Protein AF-X1JJC3-F1 (afdb_monomer)

Structure (mmCIF, N/CA/C/O backbone):
data_AF-X1JJC3-F1
#
_entry.id   AF-X1JJC3-F1
#
loop_
_atom_site.group_PDB
_atom_site.id
_atom_site.type_symbol
_atom_site.label_atom_id
_atom_site.label_alt_id
_atom_site.label_comp_id
_atom_site.label_asym_id
_atom_site.label_entity_id
_atom_site.label_seq_id
_atom_site.pdbx_PDB_ins_code
_atom_site.Cartn_x
_atom_site.Cartn_y
_atom_site.Cartn_z
_atom_site.occupancy
_atom_site.B_iso_or_equiv
_atom_site.auth_seq_id
_atom_site.auth_comp_id
_ato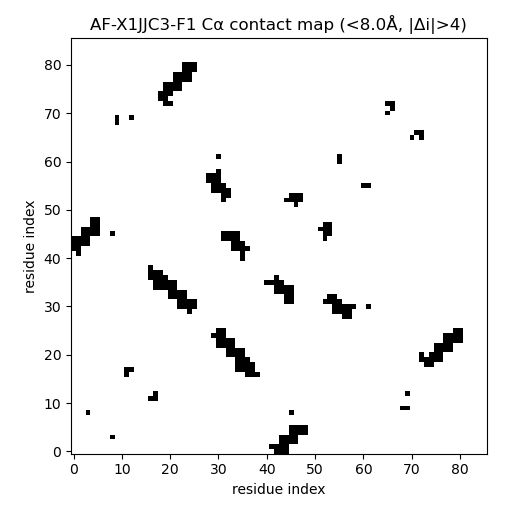m_site.auth_asym_id
_atom_site.auth_atom_id
_atom_site.pdbx_PDB_model_num
ATOM 1 N N . MET A 1 1 ? 13.120 3.296 9.971 1.00 68.88 1 MET A N 1
ATOM 2 C CA . MET A 1 1 ? 12.101 2.718 9.075 1.00 68.88 1 MET A CA 1
ATOM 3 C C . MET A 1 1 ? 12.071 3.565 7.820 1.00 68.88 1 MET A C 1
ATOM 5 O O . MET A 1 1 ? 11.934 4.778 7.946 1.00 68.88 1 MET A O 1
ATOM 9 N N . ASP A 1 2 ? 12.281 2.958 6.655 1.00 92.06 2 ASP A N 1
ATOM 10 C CA . ASP A 1 2 ? 12.295 3.682 5.383 1.00 92.06 2 ASP A CA 1
ATOM 11 C C . ASP A 1 2 ? 10.879 4.087 4.971 1.00 92.06 2 ASP A C 1
ATOM 13 O O . ASP A 1 2 ? 9.889 3.482 5.395 1.00 92.06 2 ASP A O 1
ATOM 17 N N . THR A 1 3 ? 10.772 5.136 4.151 1.00 96.00 3 THR A N 1
ATOM 18 C CA . THR A 1 3 ? 9.477 5.684 3.724 1.00 96.00 3 THR A CA 1
ATOM 19 C C . THR A 1 3 ? 9.429 5.928 2.219 1.00 96.00 3 THR A C 1
ATOM 21 O O . THR A 1 3 ? 10.447 6.225 1.595 1.00 96.00 3 THR A O 1
ATOM 24 N N . ILE A 1 4 ? 8.236 5.820 1.635 1.00 95.88 4 ILE A N 1
ATOM 25 C CA . ILE A 1 4 ? 7.975 6.106 0.220 1.00 95.88 4 ILE A CA 1
ATOM 26 C C . ILE A 1 4 ? 6.694 6.920 0.090 1.00 95.88 4 ILE A C 1
ATOM 28 O O . ILE A 1 4 ? 5.736 6.707 0.827 1.00 95.88 4 ILE A O 1
ATOM 32 N N . ASN A 1 5 ? 6.674 7.874 -0.837 1.00 95.81 5 ASN A N 1
ATOM 33 C CA . ASN A 1 5 ? 5.457 8.610 -1.166 1.00 95.81 5 ASN A CA 1
ATOM 34 C C . ASN A 1 5 ? 4.681 7.919 -2.299 1.00 95.81 5 ASN A C 1
ATOM 36 O O . ASN A 1 5 ? 5.183 7.021 -2.971 1.00 95.81 5 ASN A O 1
ATOM 40 N N . GLU A 1 6 ? 3.455 8.370 -2.537 1.00 93.19 6 GLU A N 1
ATOM 41 C CA . GLU A 1 6 ? 2.535 7.755 -3.503 1.00 93.19 6 GLU A CA 1
ATOM 42 C C . GLU A 1 6 ? 3.055 7.769 -4.941 1.00 93.19 6 GLU A C 1
ATOM 44 O O . GLU A 1 6 ? 2.881 6.787 -5.661 1.00 93.19 6 GLU A O 1
ATOM 49 N N . VAL A 1 7 ? 3.716 8.860 -5.345 1.00 93.56 7 VAL A N 1
ATOM 50 C CA . VAL A 1 7 ? 4.261 9.029 -6.699 1.00 93.56 7 VAL A CA 1
ATOM 51 C C . VAL A 1 7 ? 5.367 8.008 -6.943 1.00 93.56 7 VAL A C 1
ATOM 53 O O . VAL A 1 7 ? 5.309 7.254 -7.911 1.00 93.56 7 VAL A O 1
ATOM 56 N N . ALA A 1 8 ? 6.327 7.932 -6.021 1.00 94.44 8 ALA A N 1
ATOM 57 C CA . ALA A 1 8 ? 7.426 6.983 -6.104 1.00 94.44 8 ALA A CA 1
ATOM 58 C C . ALA A 1 8 ? 6.918 5.538 -6.020 1.00 94.44 8 ALA A C 1
ATOM 60 O O . ALA A 1 8 ? 7.367 4.688 -6.781 1.00 94.44 8 ALA A O 1
ATOM 61 N N . LEU A 1 9 ? 5.955 5.241 -5.143 1.00 94.44 9 LEU A N 1
ATOM 62 C CA . LEU A 1 9 ? 5.388 3.896 -5.036 1.00 94.44 9 LEU A CA 1
ATOM 63 C C . LEU A 1 9 ? 4.705 3.466 -6.341 1.00 94.44 9 LEU A C 1
ATOM 65 O O . LEU A 1 9 ? 4.929 2.349 -6.801 1.00 94.44 9 LEU A O 1
ATOM 69 N N . LYS A 1 10 ? 3.939 4.361 -6.974 1.00 92.56 10 LYS A N 1
ATOM 70 C CA . LYS A 1 10 ? 3.296 4.091 -8.267 1.00 92.56 10 LYS A CA 1
ATOM 71 C C . LYS A 1 10 ? 4.317 3.828 -9.376 1.00 92.56 10 LYS A C 1
ATOM 73 O O . LYS A 1 10 ? 4.147 2.903 -10.169 1.00 92.56 10 LYS A O 1
ATOM 78 N N . GLU A 1 11 ? 5.402 4.596 -9.406 1.00 94.12 11 GLU A N 1
ATOM 79 C CA . GLU A 1 11 ? 6.509 4.369 -10.338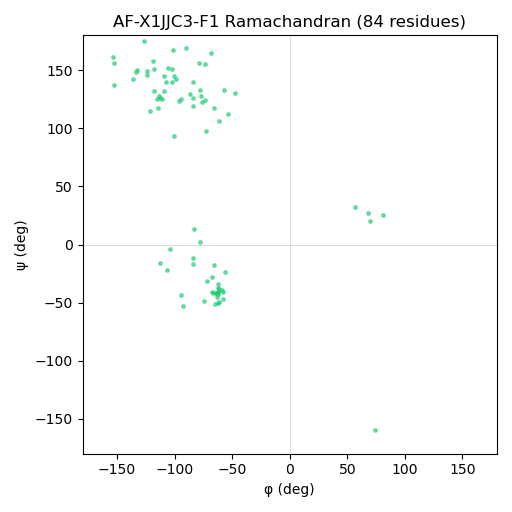 1.00 94.12 11 GLU A CA 1
ATOM 80 C C . GLU A 1 11 ? 7.151 2.990 -10.117 1.00 94.12 11 GLU A C 1
ATOM 82 O O . GLU A 1 11 ? 7.270 2.200 -11.052 1.00 94.12 11 GLU A O 1
ATOM 87 N N . ARG A 1 12 ? 7.495 2.642 -8.868 1.00 92.44 12 ARG A N 1
ATOM 88 C CA . ARG A 1 12 ? 8.095 1.335 -8.538 1.00 92.44 12 ARG A CA 1
ATOM 89 C C . ARG A 1 12 ? 7.174 0.165 -8.861 1.00 92.44 12 ARG A C 1
ATOM 91 O O . ARG A 1 12 ? 7.649 -0.870 -9.321 1.00 92.44 12 ARG A O 1
ATOM 98 N N . GLN A 1 13 ? 5.875 0.331 -8.649 1.00 91.19 13 GLN A N 1
ATOM 99 C CA . GLN A 1 13 ? 4.878 -0.671 -8.999 1.00 91.19 13 GLN A CA 1
ATOM 100 C C . GLN A 1 13 ? 4.781 -0.860 -10.521 1.00 91.19 13 GLN A C 1
ATOM 102 O O . GLN A 1 13 ? 4.787 -1.996 -10.986 1.00 91.19 13 GLN A O 1
ATOM 107 N N . THR A 1 14 ? 4.809 0.228 -11.296 1.00 91.25 14 THR A N 1
ATOM 108 C CA . THR A 1 14 ? 4.824 0.176 -12.773 1.00 91.25 14 THR A CA 1
ATOM 109 C C . THR A 1 14 ? 6.072 -0.536 -13.307 1.00 91.25 14 THR A C 1
ATOM 111 O O . THR A 1 14 ? 6.007 -1.254 -14.299 1.00 91.25 14 THR A O 1
ATOM 114 N N . LEU A 1 15 ? 7.204 -0.391 -12.615 1.00 92.62 15 LEU A N 1
ATOM 115 C CA . LEU A 1 15 ? 8.459 -1.083 -12.925 1.00 92.62 15 LEU A CA 1
ATOM 116 C C . LEU A 1 15 ? 8.498 -2.550 -12.451 1.00 92.62 15 LEU A C 1
ATOM 118 O O . LEU A 1 15 ? 9.534 -3.199 -12.580 1.00 92.62 15 LEU A O 1
ATOM 122 N N . GLY A 1 16 ? 7.415 -3.076 -11.868 1.00 90.12 16 GLY A N 1
ATOM 123 C CA . GLY A 1 16 ? 7.355 -4.454 -11.368 1.00 90.12 16 GLY A CA 1
ATOM 124 C C . GLY A 1 16 ? 8.228 -4.712 -10.135 1.00 90.12 16 GLY A C 1
ATOM 125 O O . GLY A 1 16 ? 8.574 -5.856 -9.852 1.00 90.12 16 GLY A O 1
ATOM 126 N N . ALA A 1 17 ? 8.615 -3.665 -9.400 1.00 92.56 17 ALA A N 1
ATOM 127 C CA . ALA A 1 17 ? 9.478 -3.800 -8.227 1.00 92.56 17 ALA A CA 1
ATOM 128 C C . ALA A 1 17 ? 8.712 -4.157 -6.942 1.00 92.56 17 ALA A C 1
ATOM 130 O O . ALA A 1 17 ? 9.335 -4.582 -5.969 1.00 92.56 17 ALA A O 1
ATOM 131 N N . LEU A 1 18 ? 7.387 -3.970 -6.921 1.00 92.31 18 LEU A N 1
ATOM 132 C CA . LEU A 1 18 ? 6.530 -4.258 -5.770 1.00 92.31 18 LEU A CA 1
ATOM 133 C C . LEU A 1 18 ? 6.286 -5.768 -5.639 1.00 92.31 18 LEU A C 1
ATOM 135 O O . LEU A 1 18 ? 5.744 -6.389 -6.547 1.00 92.31 18 LEU A O 1
ATOM 139 N N . VAL A 1 19 ? 6.642 -6.337 -4.487 1.00 91.69 19 VAL A N 1
ATOM 140 C CA . VAL A 1 19 ? 6.453 -7.764 -4.177 1.00 91.69 19 VAL A CA 1
ATOM 141 C C . VAL A 1 19 ? 5.120 -7.992 -3.470 1.00 91.69 19 VAL A C 1
ATOM 143 O O . VAL A 1 19 ? 4.325 -8.824 -3.895 1.00 91.69 19 VAL A O 1
ATOM 146 N N . TYR A 1 20 ? 4.867 -7.254 -2.387 1.00 91.88 20 TYR A N 1
ATOM 147 C CA . TYR A 1 20 ? 3.625 -7.351 -1.624 1.00 91.88 20 TYR A CA 1
ATOM 148 C C . TYR A 1 20 ? 3.307 -6.051 -0.886 1.00 91.88 20 TYR A C 1
ATOM 150 O O . TYR A 1 20 ? 4.193 -5.228 -0.615 1.00 91.88 20 TYR A O 1
ATOM 158 N N . PHE A 1 21 ? 2.039 -5.919 -0.501 1.00 93.88 21 PHE A N 1
ATOM 159 C CA . PHE A 1 21 ? 1.594 -4.949 0.490 1.00 93.88 21 PHE A CA 1
ATOM 160 C C . PHE A 1 21 ? 1.356 -5.624 1.840 1.00 93.88 21 PHE A C 1
ATOM 162 O O . PHE A 1 21 ? 0.823 -6.731 1.926 1.00 93.88 21 PHE A O 1
ATOM 169 N N . ARG A 1 22 ? 1.747 -4.938 2.911 1.00 93.50 22 ARG A N 1
ATOM 170 C CA . ARG A 1 22 ? 1.386 -5.287 4.278 1.00 93.50 22 ARG A CA 1
ATOM 171 C C . ARG A 1 22 ? 0.522 -4.181 4.856 1.00 93.50 22 ARG A C 1
ATOM 173 O O . ARG A 1 22 ? 0.930 -3.026 4.896 1.00 93.50 22 ARG A O 1
ATOM 180 N N . VAL A 1 23 ? -0.647 -4.564 5.334 1.00 93.81 23 VAL A N 1
ATOM 181 C CA . VAL A 1 23 ? -1.549 -3.695 6.073 1.00 93.81 23 VAL A CA 1
ATOM 182 C C . VAL A 1 23 ? -1.280 -3.888 7.556 1.00 93.81 23 VAL A C 1
ATOM 184 O O . VAL A 1 23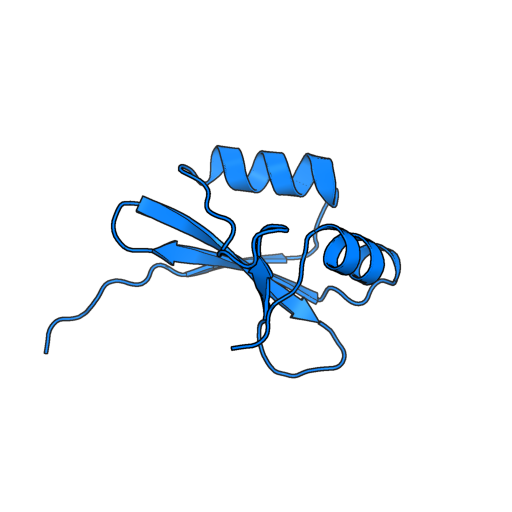 ? -1.287 -5.016 8.055 1.00 93.81 23 VAL A O 1
ATOM 187 N N . VAL A 1 24 ? -1.011 -2.783 8.239 1.00 92.06 24 VAL A N 1
ATOM 188 C CA . VAL A 1 24 ? -0.752 -2.748 9.678 1.00 92.06 24 VAL A CA 1
ATOM 189 C C . VAL A 1 24 ? -1.902 -2.008 10.338 1.00 92.06 24 VAL A C 1
ATOM 191 O O . VAL A 1 24 ? -2.221 -0.893 9.928 1.00 92.06 24 VAL A O 1
ATOM 194 N N . GLU A 1 25 ? -2.536 -2.634 11.322 1.00 89.94 25 GLU A N 1
ATOM 195 C CA . GLU A 1 25 ? -3.485 -1.952 12.200 1.00 89.94 25 GLU A CA 1
ATOM 196 C C . GLU A 1 25 ? -2.731 -1.304 13.364 1.00 89.94 25 GLU A C 1
ATOM 198 O O . GLU A 1 25 ? -1.908 -1.946 14.016 1.00 89.94 25 GLU A O 1
ATOM 203 N N . GLU A 1 26 ? -3.002 -0.025 13.581 1.00 85.88 26 GLU A N 1
ATOM 204 C CA . GLU A 1 26 ? -2.472 0.804 14.658 1.00 85.88 26 GLU A CA 1
ATOM 205 C C . GLU A 1 26 ? -3.505 0.961 15.775 1.00 85.88 26 GLU A C 1
ATOM 207 O O . GLU A 1 26 ? -4.706 0.719 15.597 1.00 85.88 26 GLU A O 1
ATOM 212 N N . GLU A 1 27 ? -3.047 1.480 16.911 1.00 71.06 27 GLU A N 1
ATOM 213 C CA . GLU A 1 27 ? -3.923 1.840 18.016 1.00 71.06 27 GLU A CA 1
ATOM 214 C C . GLU A 1 27 ? -4.987 2.852 17.563 1.00 71.06 27 GLU A C 1
ATOM 216 O O . GLU A 1 27 ? -4.701 3.844 16.885 1.00 71.06 27 GLU A O 1
ATOM 221 N N . ALA A 1 28 ? -6.240 2.585 17.941 1.00 76.56 28 ALA A N 1
ATOM 222 C CA . ALA A 1 28 ? -7.454 3.280 17.500 1.00 76.56 28 ALA A CA 1
ATOM 223 C C . ALA A 1 28 ? -8.031 2.867 16.128 1.00 76.56 28 ALA A C 1
ATOM 225 O O . ALA A 1 28 ? -8.754 3.659 15.514 1.00 76.56 28 ALA A O 1
ATOM 226 N N . GLY A 1 29 ? -7.766 1.640 15.659 1.00 82.81 29 GLY A N 1
ATOM 227 C CA . GLY A 1 29 ? -8.465 1.048 14.505 1.00 82.81 29 GLY A CA 1
ATOM 228 C C . GLY A 1 29 ? -8.142 1.743 13.182 1.00 82.81 29 GLY A C 1
ATOM 229 O O . GLY A 1 29 ? -8.968 1.800 12.269 1.00 82.81 29 GLY A O 1
ATOM 230 N N . LYS A 1 30 ? -6.951 2.343 13.102 1.00 91.12 30 LYS A N 1
ATOM 231 C CA . LYS A 1 30 ? -6.437 2.969 11.885 1.00 91.12 30 LYS A CA 1
ATOM 232 C C . LYS A 1 30 ? -5.493 2.014 11.191 1.00 91.12 30 LYS A C 1
ATOM 234 O O . LYS A 1 30 ? -4.680 1.360 11.827 1.00 91.12 30 LYS A O 1
ATOM 239 N N . PHE A 1 31 ? -5.548 2.003 9.872 1.00 94.19 31 PHE A N 1
ATOM 240 C CA . PHE A 1 31 ? -4.729 1.125 9.055 1.00 94.19 31 PHE A CA 1
ATOM 241 C C . PHE A 1 31 ? -3.645 1.927 8.351 1.00 94.19 31 PHE A C 1
ATOM 243 O O . PHE A 1 31 ? -3.900 3.031 7.871 1.00 94.19 31 PHE A O 1
ATOM 250 N N . GLN A 1 32 ? -2.446 1.367 8.273 1.00 95.12 32 GLN A N 1
ATOM 251 C CA . GLN A 1 32 ? -1.323 1.873 7.495 1.00 95.12 32 GLN A CA 1
ATOM 252 C C . GLN A 1 32 ? -0.915 0.851 6.437 1.00 95.12 32 GLN A C 1
ATOM 254 O O . GLN A 1 32 ? -1.180 -0.345 6.565 1.00 95.12 32 GLN A O 1
ATOM 259 N N . LEU A 1 33 ? -0.239 1.334 5.395 1.00 94.75 33 LEU A N 1
ATOM 260 C CA . LEU A 1 33 ? 0.255 0.502 4.307 1.00 94.75 33 LEU A CA 1
ATOM 261 C C . LEU A 1 33 ? 1.783 0.502 4.287 1.00 94.75 33 LEU A C 1
ATOM 263 O O . LEU A 1 33 ? 2.419 1.530 4.048 1.00 94.75 33 LEU A O 1
ATOM 267 N N . CYS A 1 34 ? 2.358 -0.674 4.480 1.00 94.88 34 CYS A N 1
ATOM 268 C CA . CYS A 1 34 ? 3.758 -0.966 4.235 1.00 94.88 34 CYS A CA 1
ATOM 269 C C . CYS A 1 34 ? 3.899 -1.736 2.921 1.00 94.88 34 CYS A C 1
ATOM 271 O O . CYS A 1 34 ? 3.005 -2.472 2.504 1.00 94.88 34 CYS A O 1
ATOM 273 N N . CYS A 1 35 ? 5.035 -1.586 2.255 1.00 93.12 35 CYS A N 1
ATOM 274 C CA . CYS A 1 35 ? 5.309 -2.246 0.987 1.00 93.12 35 CYS A CA 1
ATOM 275 C C . CYS A 1 35 ? 6.692 -2.880 0.978 1.00 93.12 35 CYS A C 1
ATOM 277 O O . CYS A 1 35 ? 7.637 -2.390 1.600 1.00 93.12 35 CYS A O 1
ATOM 279 N N . ARG A 1 36 ? 6.802 -3.982 0.245 1.00 93.50 36 ARG A N 1
ATOM 280 C CA . ARG A 1 36 ? 8.043 -4.721 0.069 1.00 93.50 36 ARG A CA 1
ATOM 281 C C . ARG A 1 36 ? 8.488 -4.618 -1.378 1.00 93.50 36 ARG A C 1
ATOM 283 O O . ARG A 1 36 ? 7.709 -4.924 -2.277 1.00 93.50 36 ARG A O 1
ATOM 290 N N . MET A 1 37 ? 9.737 -4.216 -1.591 1.00 92.81 37 MET A N 1
ATOM 291 C CA . MET A 1 37 ? 10.327 -4.151 -2.930 1.00 92.81 37 MET A CA 1
ATOM 292 C C . MET A 1 37 ? 11.310 -5.299 -3.139 1.00 92.81 37 MET A C 1
ATOM 294 O O . MET A 1 37 ? 11.936 -5.752 -2.182 1.00 92.81 37 MET A O 1
ATOM 298 N N . ASN A 1 38 ? 11.483 -5.726 -4.386 1.00 92.19 38 ASN A N 1
ATOM 299 C CA . ASN A 1 38 ? 12.340 -6.856 -4.752 1.00 92.19 38 ASN A CA 1
ATOM 300 C C . ASN A 1 38 ? 13.848 -6.629 -4.503 1.00 92.19 38 ASN A C 1
ATOM 302 O O . ASN A 1 38 ? 14.596 -7.597 -4.451 1.00 92.19 38 ASN A O 1
ATOM 306 N N . TRP A 1 39 ? 14.293 -5.378 -4.341 1.00 87.12 39 TRP A N 1
ATOM 307 C CA . TRP A 1 39 ? 15.713 -4.992 -4.276 1.00 87.12 39 TRP A CA 1
ATOM 308 C C . TRP A 1 39 ? 16.242 -4.661 -2.873 1.00 87.12 39 TRP A C 1
ATOM 310 O O . TRP A 1 39 ? 17.419 -4.369 -2.702 1.00 87.12 39 TRP A O 1
ATOM 320 N N . GLN A 1 40 ? 15.385 -4.673 -1.865 1.00 87.06 40 GLN A N 1
ATOM 321 C CA . GLN A 1 40 ? 1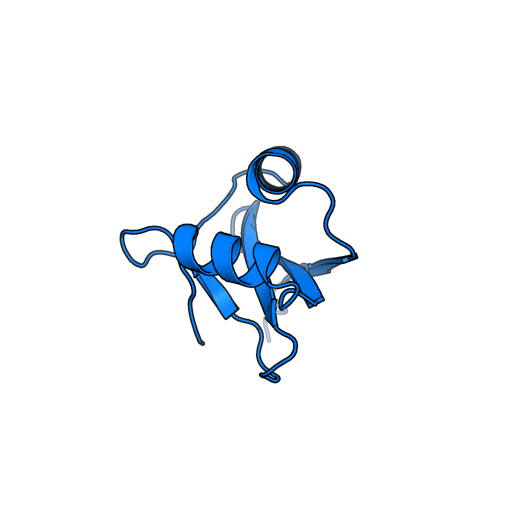5.747 -4.457 -0.454 1.00 87.06 40 GLN A CA 1
ATOM 322 C C . GLN A 1 40 ? 15.211 -5.627 0.356 1.00 87.06 40 GLN A C 1
ATOM 324 O O . GLN A 1 40 ? 14.505 -6.427 -0.240 1.00 87.06 40 GLN A O 1
ATOM 329 N N . GLU A 1 41 ? 15.480 -5.730 1.662 1.00 84.81 41 GLU A N 1
ATOM 330 C CA . GLU A 1 41 ? 14.877 -6.730 2.576 1.00 84.81 41 GLU A CA 1
ATOM 331 C C . GLU A 1 41 ? 13.836 -6.162 3.550 1.00 84.81 41 GLU A C 1
ATOM 333 O O . GLU A 1 41 ? 12.935 -6.870 3.998 1.00 84.81 41 GLU A O 1
ATOM 338 N N . SER A 1 42 ? 13.894 -4.861 3.808 1.00 91.75 42 SER A N 1
ATOM 339 C CA . SER A 1 42 ? 12.975 -4.157 4.693 1.00 91.75 42 SER A CA 1
ATOM 340 C C . SER A 1 42 ? 11.625 -3.857 4.031 1.00 91.75 42 SER A C 1
ATOM 342 O O . SER A 1 42 ? 11.490 -3.777 2.801 1.00 91.75 42 SER A O 1
ATOM 344 N N . GLU A 1 43 ? 10.613 -3.679 4.880 1.00 93.00 43 GLU A N 1
ATOM 345 C CA . GLU A 1 43 ? 9.338 -3.062 4.521 1.00 93.00 43 GLU A CA 1
ATOM 346 C C . GLU A 1 43 ? 9.469 -1.533 4.600 1.00 93.00 43 GLU A C 1
ATOM 348 O O . GLU A 1 43 ? 10.098 -0.992 5.513 1.00 93.00 43 GLU A O 1
ATOM 353 N N . ILE A 1 44 ? 8.863 -0.839 3.639 1.00 95.44 44 ILE A N 1
ATOM 354 C CA . ILE A 1 44 ? 8.821 0.621 3.572 1.00 95.44 44 ILE A CA 1
ATOM 355 C C . ILE A 1 44 ? 7.408 1.101 3.881 1.00 95.44 44 ILE A C 1
ATOM 357 O O . ILE A 1 44 ? 6.448 0.640 3.261 1.00 95.44 44 ILE A O 1
ATOM 361 N N . LEU A 1 45 ? 7.289 2.094 4.759 1.00 96.19 45 LEU A N 1
ATOM 362 C CA . LEU A 1 45 ? 6.015 2.733 5.072 1.00 96.19 45 LEU A CA 1
ATOM 363 C C . LEU A 1 45 ? 5.589 3.740 3.994 1.00 96.19 45 LEU A C 1
ATOM 365 O O . LEU A 1 45 ? 6.361 4.623 3.603 1.00 96.19 45 LEU A O 1
ATOM 369 N N . LEU A 1 46 ? 4.326 3.665 3.574 1.00 96.38 46 LEU A N 1
ATOM 370 C CA . LEU A 1 46 ? 3.710 4.676 2.723 1.00 96.38 46 LEU A CA 1
ATOM 371 C C . LEU A 1 46 ? 3.406 5.953 3.518 1.00 96.38 46 LEU A C 1
ATOM 373 O O . LEU A 1 46 ? 2.676 5.953 4.513 1.00 96.38 46 LEU A O 1
ATOM 377 N N . ILE A 1 47 ? 3.930 7.072 3.029 1.00 97.31 47 ILE A N 1
ATOM 378 C CA . ILE A 1 47 ? 3.733 8.399 3.608 1.00 97.31 47 ILE A CA 1
ATOM 379 C C . ILE A 1 47 ? 3.019 9.342 2.640 1.00 97.31 47 ILE A C 1
ATOM 381 O O . ILE A 1 47 ? 3.148 9.271 1.418 1.00 97.31 47 ILE A O 1
ATOM 385 N N . THR A 1 48 ? 2.293 10.290 3.216 1.00 94.88 48 THR A N 1
ATOM 386 C CA . THR A 1 48 ? 1.748 11.450 2.507 1.00 94.88 48 THR A CA 1
ATOM 387 C C . THR A 1 48 ? 2.870 12.398 2.068 1.00 94.88 48 THR A C 1
ATOM 389 O O . THR A 1 48 ? 3.978 12.379 2.609 1.00 94.88 48 THR A O 1
ATOM 392 N N . GLN A 1 49 ? 2.565 13.328 1.159 1.00 90.69 49 GLN A N 1
ATOM 393 C CA . GLN A 1 49 ? 3.501 14.390 0.750 1.00 90.69 49 GLN A CA 1
ATOM 394 C C . GLN A 1 49 ? 4.014 15.244 1.928 1.00 90.69 49 GLN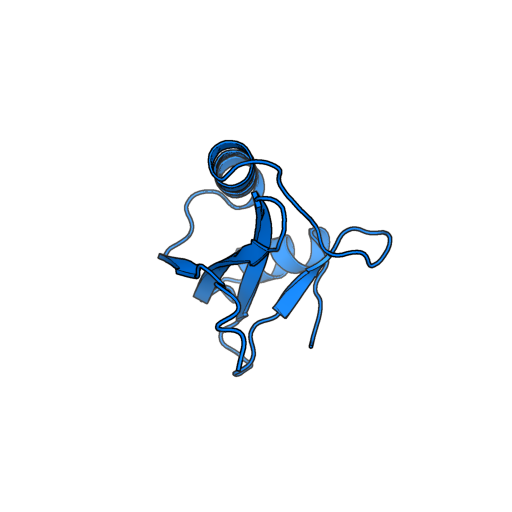 A C 1
ATOM 396 O O . GLN A 1 49 ? 5.102 15.809 1.860 1.00 90.69 49 GLN A O 1
ATOM 401 N N . ARG A 1 50 ? 3.268 15.297 3.042 1.00 92.88 50 ARG A N 1
ATOM 402 C CA . ARG A 1 50 ? 3.652 15.993 4.283 1.00 92.88 50 ARG A CA 1
ATOM 403 C C . ARG A 1 50 ? 4.569 15.163 5.196 1.00 92.88 50 ARG A C 1
ATOM 405 O O . ARG A 1 50 ? 4.734 15.517 6.360 1.00 92.88 50 ARG A O 1
ATOM 412 N N . LYS A 1 51 ? 5.139 14.056 4.701 1.00 92.06 51 LYS A N 1
ATOM 413 C CA . LYS A 1 51 ? 6.010 13.130 5.452 1.00 92.06 51 LYS A CA 1
ATOM 414 C C . LYS A 1 51 ? 5.360 12.544 6.711 1.00 92.06 51 LYS A C 1
ATOM 416 O O . LYS A 1 51 ? 6.027 12.283 7.707 1.00 92.06 51 LYS A O 1
ATOM 421 N N . ARG A 1 52 ? 4.042 12.346 6.671 1.00 94.19 52 ARG A N 1
ATOM 422 C CA . ARG A 1 52 ? 3.283 11.646 7.719 1.00 94.19 52 ARG A CA 1
ATOM 423 C C . ARG A 1 52 ? 2.817 10.286 7.204 1.00 94.19 52 ARG A C 1
ATOM 425 O O . ARG A 1 52 ? 2.469 10.242 6.020 1.00 94.19 52 ARG A O 1
ATOM 432 N N . PRO A 1 53 ? 2.758 9.238 8.051 1.00 94.44 53 PRO A N 1
ATOM 433 C CA . PRO A 1 53 ? 2.148 7.960 7.688 1.00 94.44 53 PRO A CA 1
ATOM 434 C C . PRO A 1 53 ? 0.785 8.186 7.041 1.00 94.44 53 PRO A C 1
ATOM 436 O O . PRO A 1 53 ? -0.027 8.962 7.560 1.00 94.44 53 PRO A O 1
ATOM 439 N N . ARG A 1 54 ? 0.539 7.560 5.889 1.00 95.31 54 ARG A N 1
ATOM 440 C CA . ARG A 1 54 ? -0.807 7.574 5.322 1.00 95.31 54 ARG A CA 1
ATOM 441 C C . ARG A 1 54 ? -1.653 6.568 6.093 1.00 95.31 54 ARG A C 1
ATOM 443 O O . ARG A 1 54 ? -1.236 5.430 6.283 1.00 95.31 54 ARG A O 1
ATOM 450 N N . THR A 1 55 ? -2.806 7.026 6.571 1.00 95.19 55 THR A N 1
ATOM 451 C CA . THR A 1 55 ? -3.706 6.232 7.408 1.00 95.19 55 THR A CA 1
ATOM 452 C C . THR A 1 55 ? -5.096 6.161 6.799 1.00 95.19 55 THR A C 1
ATOM 454 O O . THR A 1 55 ? -5.545 7.097 6.134 1.00 95.19 55 THR A O 1
ATOM 457 N N . TRP A 1 56 ? -5.771 5.048 7.057 1.00 95.62 56 TRP A N 1
ATOM 458 C CA . TRP A 1 56 ? -7.149 4.780 6.667 1.00 95.62 56 TRP A CA 1
ATOM 459 C C . TRP A 1 56 ? -7.976 4.428 7.897 1.00 95.62 56 TRP A C 1
ATOM 461 O O . TRP A 1 56 ? -7.468 3.814 8.831 1.00 95.62 56 TRP A O 1
ATOM 471 N N . SER A 1 57 ? -9.249 4.820 7.904 1.00 93.94 57 SER A N 1
ATOM 472 C CA . SER A 1 57 ? -10.176 4.532 9.008 1.00 93.94 57 SER A CA 1
ATOM 473 C C . SER A 1 57 ? -10.832 3.153 8.909 1.00 93.94 57 SER A C 1
ATOM 475 O O . SER A 1 57 ? -11.496 2.734 9.847 1.00 93.94 57 SER A O 1
ATOM 477 N N . SER A 1 58 ? -10.710 2.473 7.766 1.00 93.19 58 SER A N 1
ATOM 478 C CA . SER A 1 58 ? -11.220 1.115 7.562 1.00 93.19 58 SER A CA 1
ATOM 479 C C . SER A 1 58 ? -10.415 0.371 6.500 1.00 93.19 58 SER A C 1
ATOM 481 O O . SER A 1 58 ? -9.840 0.999 5.603 1.00 93.19 58 SER A O 1
ATOM 483 N N . LEU A 1 59 ? -10.436 -0.964 6.562 1.00 92.31 59 LEU A N 1
ATOM 484 C CA . LEU A 1 59 ? -9.875 -1.825 5.519 1.00 92.31 59 LEU A CA 1
ATOM 485 C C . LEU A 1 59 ? -10.533 -1.574 4.158 1.00 92.31 59 LEU A C 1
ATOM 487 O O . LEU A 1 59 ? -9.818 -1.494 3.166 1.00 92.31 59 LEU A O 1
ATOM 491 N N . ASP A 1 60 ? -11.849 -1.351 4.110 1.00 93.25 60 ASP A N 1
ATOM 492 C CA . ASP A 1 60 ? -12.560 -1.065 2.855 1.00 93.25 60 ASP A CA 1
ATOM 493 C C . ASP A 1 60 ? -11.989 0.167 2.146 1.00 93.25 60 ASP A C 1
ATOM 495 O O . ASP A 1 60 ? -11.687 0.126 0.957 1.00 93.25 60 ASP A O 1
ATOM 499 N N . SER A 1 61 ? -11.771 1.260 2.887 1.00 94.88 61 SER A N 1
ATOM 500 C CA . SER A 1 61 ? -11.207 2.493 2.322 1.00 94.88 61 SER A CA 1
ATOM 501 C C . SER A 1 61 ? -9.749 2.334 1.876 1.00 94.88 61 SER A C 1
ATOM 503 O O . SER A 1 61 ? -9.295 3.026 0.961 1.00 94.88 61 SER A O 1
ATOM 505 N N . LEU A 1 62 ? -9.009 1.427 2.520 1.00 94.50 62 LEU A N 1
ATOM 506 C CA . LEU A 1 62 ? -7.632 1.104 2.171 1.00 94.50 62 LEU A CA 1
ATOM 507 C C . LEU A 1 62 ? -7.582 0.260 0.897 1.00 94.50 62 LEU A C 1
ATOM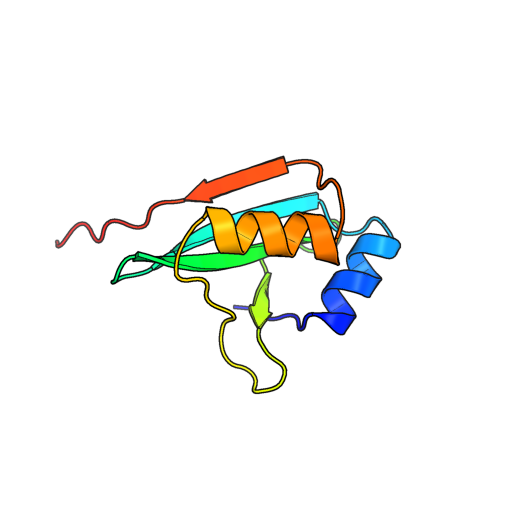 509 O O . LEU A 1 62 ? -6.833 0.599 -0.018 1.00 94.50 62 LEU A O 1
ATOM 513 N N . PHE A 1 63 ? -8.381 -0.804 0.811 1.00 92.00 63 PHE A N 1
ATOM 514 C CA . PHE A 1 63 ? -8.416 -1.676 -0.362 1.00 92.00 63 PHE A CA 1
ATOM 515 C C . PHE A 1 63 ? -8.990 -0.958 -1.586 1.00 92.00 63 PHE A C 1
ATOM 517 O O . PHE A 1 63 ? -8.380 -1.027 -2.648 1.00 92.00 63 PHE A O 1
ATOM 524 N N . ASP A 1 64 ? -10.045 -0.150 -1.427 1.00 93.06 64 ASP A N 1
ATOM 525 C CA . ASP A 1 64 ? -10.563 0.705 -2.506 1.00 93.06 64 ASP A CA 1
ATOM 526 C C . ASP A 1 64 ? -9.485 1.663 -3.043 1.00 93.06 64 ASP A C 1
ATOM 528 O O . ASP A 1 64 ? -9.337 1.845 -4.254 1.00 93.06 64 ASP A O 1
ATOM 532 N N . TYR A 1 65 ? -8.676 2.246 -2.150 1.00 93.50 65 TYR A N 1
ATOM 533 C CA . TYR A 1 65 ? -7.542 3.075 -2.552 1.00 93.50 65 TYR A CA 1
ATOM 534 C C . TYR A 1 65 ? -6.491 2.277 -3.330 1.00 93.50 65 TYR A C 1
ATOM 536 O O . TYR A 1 65 ? -5.995 2.767 -4.348 1.00 93.50 65 TYR A O 1
ATOM 544 N N . ILE A 1 66 ? -6.136 1.076 -2.866 1.00 91.75 66 ILE A N 1
ATOM 545 C CA . ILE A 1 66 ? -5.139 0.237 -3.533 1.00 91.75 66 ILE A CA 1
ATOM 546 C C . ILE A 1 66 ? -5.612 -0.144 -4.933 1.00 91.75 66 ILE A C 1
ATOM 548 O O . ILE A 1 66 ? -4.881 0.094 -5.895 1.00 91.75 66 ILE A O 1
ATOM 552 N N . ASP A 1 67 ? -6.838 -0.644 -5.058 1.00 90.38 67 ASP A N 1
ATOM 553 C CA . ASP A 1 67 ? -7.394 -1.098 -6.331 1.00 90.38 67 ASP A CA 1
ATOM 554 C C . ASP A 1 67 ? -7.484 0.054 -7.340 1.00 90.38 67 ASP A C 1
ATOM 556 O O . ASP A 1 67 ? -7.114 -0.098 -8.504 1.00 90.38 67 ASP A O 1
ATOM 560 N N . LYS A 1 68 ? -7.890 1.251 -6.899 1.00 91.25 68 LYS A N 1
ATOM 561 C CA . LYS A 1 68 ? -7.955 2.439 -7.768 1.00 91.25 68 LYS A CA 1
ATOM 562 C C . LYS A 1 68 ? -6.583 2.996 -8.147 1.00 91.25 68 LYS A C 1
ATOM 564 O O . LYS A 1 68 ? -6.445 3.592 -9.215 1.00 91.25 68 LYS A O 1
ATOM 569 N N . THR A 1 69 ? -5.584 2.866 -7.275 1.00 90.44 69 THR A N 1
ATOM 570 C CA . THR A 1 69 ? -4.280 3.532 -7.454 1.00 90.44 69 THR A CA 1
ATOM 571 C C . THR A 1 69 ? -3.254 2.642 -8.138 1.00 90.44 69 THR A C 1
ATOM 573 O O . THR A 1 69 ? -2.519 3.113 -9.012 1.00 90.44 69 THR A O 1
ATOM 576 N N . TYR A 1 70 ? -3.199 1.380 -7.725 1.00 87.38 70 TYR A N 1
ATOM 577 C CA . TYR A 1 70 ? -2.215 0.395 -8.158 1.00 87.38 70 TYR A CA 1
ATOM 578 C C . TYR A 1 70 ? -2.860 -0.721 -8.995 1.00 87.38 70 TYR A C 1
ATOM 580 O O . TYR A 1 70 ? -2.157 -1.412 -9.724 1.00 87.38 70 TYR A O 1
ATOM 588 N N . GLY A 1 71 ? -4.186 -0.876 -8.978 1.00 82.44 71 GLY A N 1
ATOM 589 C CA . GLY A 1 71 ? -4.841 -1.999 -9.649 1.00 82.44 71 GLY A CA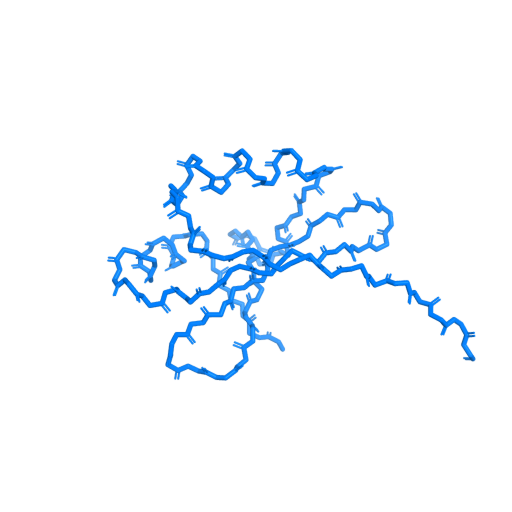 1
ATOM 590 C C . GLY A 1 71 ? -4.645 -3.308 -8.875 1.00 82.44 71 GLY A C 1
ATOM 591 O O . GLY A 1 71 ? -4.351 -3.269 -7.681 1.00 82.44 71 GLY A O 1
ATOM 592 N N . PRO A 1 72 ? -4.798 -4.477 -9.522 1.00 75.25 72 PRO A N 1
ATOM 593 C CA . PRO A 1 72 ? -4.657 -5.762 -8.846 1.00 75.25 72 PRO A CA 1
ATOM 594 C C . PRO A 1 72 ? -3.210 -5.975 -8.378 1.00 75.25 72 PRO A C 1
ATOM 596 O O . PRO A 1 72 ? -2.284 -6.045 -9.187 1.00 75.25 72 PRO A O 1
ATOM 599 N N . VAL A 1 73 ? -3.015 -6.091 -7.063 1.00 71.19 73 VAL A N 1
ATOM 600 C CA . VAL A 1 73 ? -1.705 -6.346 -6.443 1.00 71.19 73 VAL A CA 1
ATOM 601 C C . VAL A 1 73 ? -1.585 -7.829 -6.071 1.00 71.19 73 VAL A C 1
ATOM 603 O O . VAL A 1 73 ? -2.587 -8.417 -5.665 1.00 71.19 73 VAL A O 1
ATOM 606 N N . PRO A 1 74 ? -0.390 -8.452 -6.169 1.00 66.88 74 PRO A N 1
ATOM 607 C CA . PRO A 1 74 ? -0.264 -9.908 -6.070 1.00 66.88 74 PRO A CA 1
ATOM 608 C C . PRO A 1 74 ? -0.666 -10.504 -4.717 1.00 66.88 74 PRO A C 1
ATOM 610 O O . PRO A 1 74 ? -1.301 -11.555 -4.684 1.00 66.88 74 PRO A O 1
ATOM 613 N N . THR A 1 75 ? -0.291 -9.855 -3.609 1.00 82.31 75 THR A N 1
ATOM 614 C CA . THR A 1 75 ? -0.447 -10.428 -2.264 1.00 82.31 75 THR A CA 1
ATOM 615 C C . THR A 1 75 ? -0.597 -9.340 -1.203 1.00 82.31 75 THR A C 1
ATOM 617 O O . THR A 1 75 ? 0.165 -8.366 -1.185 1.00 82.31 75 THR A O 1
ATOM 620 N N . TYR A 1 76 ? -1.534 -9.558 -0.274 1.00 80.88 76 TYR A N 1
ATOM 621 C CA . TYR A 1 76 ? -1.773 -8.721 0.900 1.00 80.88 76 TYR A CA 1
ATOM 622 C C . TYR A 1 76 ? -1.534 -9.511 2.189 1.00 80.88 76 TYR A C 1
ATOM 624 O O . TYR A 1 76 ? -2.074 -10.602 2.357 1.00 80.88 76 TYR A O 1
ATOM 632 N N . PHE A 1 77 ? -0.774 -8.938 3.122 1.00 83.31 77 PHE A N 1
ATOM 633 C CA . PHE A 1 77 ? -0.632 -9.462 4.482 1.00 83.31 77 PHE A CA 1
ATOM 634 C C . PHE A 1 77 ? -1.309 -8.520 5.475 1.00 83.31 77 PHE A C 1
ATOM 636 O O . PHE A 1 77 ? -0.965 -7.342 5.524 1.00 83.31 77 PHE A O 1
ATOM 643 N N . LEU A 1 78 ? -2.231 -9.034 6.287 1.00 81.69 78 LEU A N 1
ATOM 644 C CA . LEU A 1 78 ? -2.841 -8.299 7.395 1.00 81.69 78 LEU A CA 1
ATOM 645 C C . LEU A 1 78 ? -2.092 -8.636 8.684 1.00 81.69 78 LEU A C 1
ATOM 647 O O . LEU A 1 78 ? -1.970 -9.808 9.039 1.00 81.69 78 LEU A O 1
ATOM 651 N N . ARG A 1 79 ? -1.578 -7.618 9.379 1.00 76.00 79 ARG A N 1
ATOM 652 C CA . ARG A 1 79 ? -0.959 -7.773 10.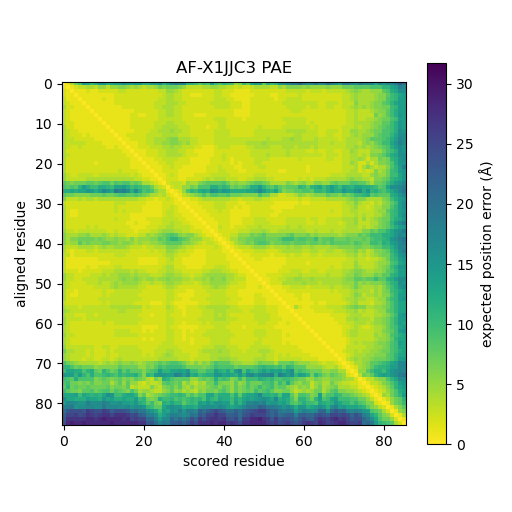697 1.00 76.00 79 ARG A CA 1
ATOM 653 C C . ARG A 1 79 ? -1.700 -6.912 11.714 1.00 76.00 79 ARG A C 1
ATOM 655 O O . ARG A 1 79 ? -1.653 -5.688 11.633 1.00 76.00 79 ARG A O 1
ATOM 662 N N . HIS A 1 80 ? -2.333 -7.573 12.677 1.00 69.38 80 HIS A N 1
ATOM 663 C CA . HIS A 1 80 ? -2.860 -6.934 13.877 1.00 69.38 80 HIS A CA 1
ATOM 664 C C . HIS A 1 80 ? -1.727 -6.805 14.902 1.00 69.38 80 HIS A C 1
ATOM 666 O O . HIS A 1 80 ? -1.046 -7.793 15.194 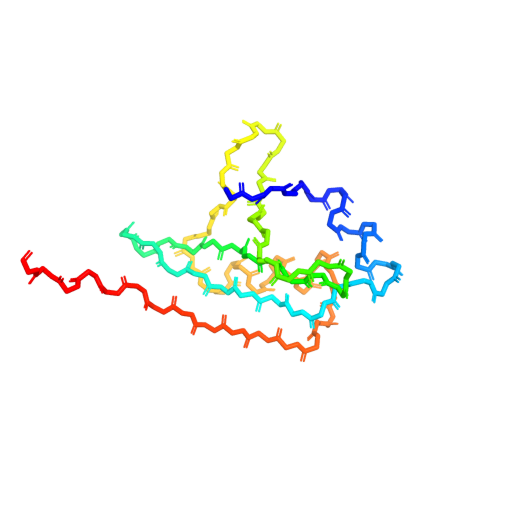1.00 69.38 80 HIS A O 1
ATOM 672 N N . LEU A 1 81 ? -1.484 -5.593 15.397 1.00 65.56 81 LEU A N 1
ATOM 673 C CA . LEU A 1 81 ? -0.575 -5.343 16.511 1.00 65.56 81 LEU A CA 1
ATOM 674 C C . LEU A 1 81 ? -1.431 -5.171 17.766 1.00 65.56 81 LEU A C 1
ATOM 676 O O . LEU A 1 81 ? -1.921 -4.083 18.039 1.00 65.56 81 LEU A O 1
ATOM 680 N N . SER A 1 82 ? -1.639 -6.254 18.512 1.00 57.47 82 SER A N 1
ATOM 681 C CA . SER A 1 82 ? -2.096 -6.141 19.895 1.00 57.47 82 SER A CA 1
ATOM 682 C C . SER A 1 82 ? -0.864 -5.911 20.763 1.00 57.47 82 SER A C 1
ATOM 684 O O . SER A 1 82 ? 0.033 -6.758 20.772 1.00 57.47 82 SER A O 1
ATOM 686 N N . GLU A 1 83 ? -0.791 -4.786 21.471 1.00 56.97 83 GLU A N 1
ATOM 687 C CA . GLU A 1 83 ? 0.192 -4.634 22.542 1.00 56.97 83 GLU A CA 1
ATOM 688 C C . GLU A 1 83 ? -0.099 -5.697 23.615 1.00 56.97 83 GLU A C 1
ATOM 690 O O . GLU A 1 83 ? -1.082 -5.613 24.352 1.00 56.97 83 GLU A O 1
ATOM 695 N N . GLU A 1 84 ? 0.733 -6.740 23.691 1.00 50.12 84 GLU A N 1
ATOM 696 C CA . GLU A 1 84 ? 0.828 -7.533 24.913 1.00 50.12 84 GLU A CA 1
ATOM 697 C C . GLU A 1 84 ? 1.575 -6.678 25.938 1.00 50.12 84 GLU A C 1
ATOM 699 O O . GLU A 1 84 ? 2.802 -6.582 25.919 1.00 50.12 84 GLU A O 1
ATOM 704 N N . PHE A 1 85 ? 0.815 -6.017 26.812 1.00 48.28 85 PHE A N 1
ATOM 705 C CA . PHE A 1 85 ? 1.345 -5.397 28.021 1.00 48.28 85 PHE A CA 1
ATOM 706 C C . PHE A 1 85 ? 2.136 -6.451 28.814 1.00 48.28 85 PHE A C 1
ATOM 708 O O . PHE A 1 85 ? 1.546 -7.398 29.336 1.00 48.28 85 PHE A O 1
ATOM 715 N N . THR A 1 86 ? 3.458 -6.283 28.905 1.00 40.16 86 THR A N 1
ATOM 716 C CA . THR A 1 86 ? 4.309 -6.930 29.918 1.00 40.16 86 THR A CA 1
ATOM 717 C C . THR A 1 86 ? 5.021 -5.860 30.725 1.00 40.16 86 THR A C 1
ATOM 719 O O . THR A 1 86 ? 5.554 -4.919 30.095 1.00 40.16 86 THR A O 1
#

Organism: NCBI:txid412755

Sequence (86 aa):
MDTINEVALKERQTLGALVYFRVVEEEAGKFQLCCRMNWQESEILLITQRKRPRTWSSLDSLFDYIDKTYGPVPTYFLRHLSEEFT

pLDDT: mean 87.35, std 11.79, range [40.16, 97.31]

Foldseek 3Di:
DAADELVVVLVCLVVVQWDEWEWEQDPPQKIWIWTDGPPDDDIHTYDYPVRHTDIDNHPVVVVVCCCVRNNDDDDYHYDYDDPPDD

Mean predicted aligned error: 5.31 Å

Secondary structure (DSSP, 8-state):
--EEEHHHHHHHHHTT-EEEEEEEEETTTEEEEEEEETT-SSEEEEE-TTSSB-EESSHHHHHHHHHHHH-S-S-EEEEE------

Solvent-accessible surface area (backbone atoms only — not comparable to full-atom values): 5073 Å² total; per-residue (Å²): 133,53,74,40,39,66,69,60,49,50,52,39,45,75,71,67,36,58,60,38,42,35,40,38,42,44,91,88,64,30,35,34,47,29,37,30,43,76,89,58,90,62,64,29,39,38,23,40,96,84,76,39,78,42,72,27,81,42,70,68,64,43,51,54,47,41,46,74,70,71,37,94,72,91,44,80,44,83,44,81,66,76,85,78,88,124

Radius of gyration: 12.82 Å; Cα contacts (8 Å, |Δi|>4): 144; chains: 1; bounding box: 28×26×43 Å

Nearest PDB structures (foldseek):
  8eug-assembly1_k  TM=5.888E-01  e=1.293E-02  Schizosaccharomyces pombe
  8xqx-assembly1_C  TM=4.211E-01  e=3.958E-02  Chlamydomonas reinhardtii
  5xy3-assembly1_k  TM=5.252E-01  e=1.683E-01  Trichomonas vaginalis
  3cwv-assembly1_A  TM=4.960E-01  e=7.157E-01  Myxococcus xanthus DK 1622
  6y8o-assembly1_B  TM=3.581E-01  e=4.823E-01  Mycolicibacterium smegmatis